Protein AF-A0A959E561-F1 (afdb_monomer_lite)

Sequence (81 aa):
MRYKEPSSRSELALGLVEDLVDQEHYIRLLDEFVERAVSADEESYSQKGQSQIGQRPYGARTLIKLYLYGYLNRISSSRRL

Secondary structure (DSSP, 8-state):
--------GGGSSSS-GGGGS-TT-HHHHHHHHHHHHHHHTTTTTPPP---SSSPPPPPHHHHHHHHHHHHHTT---SS--

Radius of gyration: 14.74 Å; chains: 1; bounding box: 30×30×41 Å

Structure (mmCIF, N/CA/C/O backbone):
data_AF-A0A959E561-F1
#
_entry.id   AF-A0A959E561-F1
#
loop_
_atom_site.group_PDB
_atom_site.id
_atom_site.type_symbol
_atom_site.label_atom_id
_atom_site.label_alt_id
_ato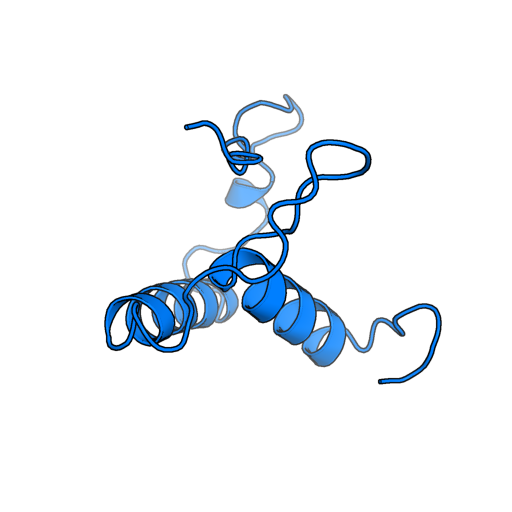m_site.label_comp_id
_atom_site.label_asym_id
_atom_site.label_entity_id
_atom_site.label_seq_id
_atom_site.pdbx_PDB_ins_code
_atom_site.Cartn_x
_atom_site.Cartn_y
_atom_site.Cartn_z
_atom_site.occupancy
_atom_site.B_iso_or_equiv
_atom_site.auth_seq_id
_atom_site.auth_comp_id
_atom_site.auth_asym_id
_atom_site.auth_atom_id
_atom_site.pdbx_PDB_model_num
ATOM 1 N N . MET A 1 1 ? -13.052 11.904 14.153 1.00 48.22 1 MET A N 1
ATOM 2 C CA . MET A 1 1 ? -11.873 11.190 14.704 1.00 48.22 1 MET A CA 1
ATOM 3 C C . MET A 1 1 ? -10.822 11.109 13.604 1.00 48.22 1 MET A C 1
ATOM 5 O O . MET A 1 1 ? -11.222 10.903 12.470 1.00 48.22 1 MET A O 1
ATOM 9 N N . ARG A 1 2 ? -9.534 11.374 13.873 1.00 43.81 2 ARG A N 1
ATOM 10 C CA . ARG A 1 2 ? -8.522 11.575 12.811 1.00 43.81 2 ARG A CA 1
ATOM 11 C C . ARG A 1 2 ? -7.493 10.442 12.794 1.00 43.81 2 ARG A C 1
ATOM 13 O O . ARG A 1 2 ? -6.729 10.298 13.747 1.00 43.81 2 ARG A O 1
ATOM 20 N N . TYR A 1 3 ? -7.464 9.672 11.711 1.00 54.22 3 TYR A N 1
ATOM 21 C CA . TYR A 1 3 ? -6.418 8.690 11.412 1.00 54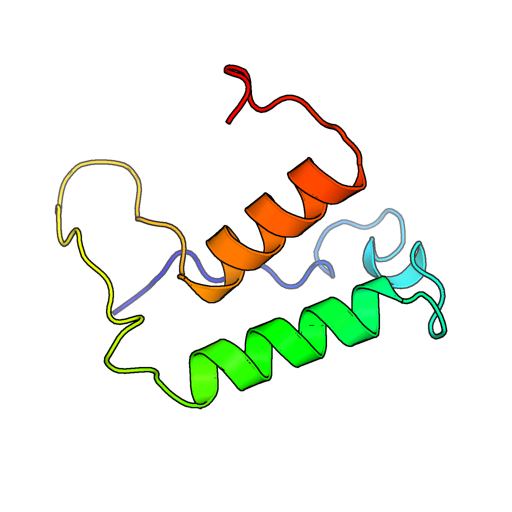.22 3 TYR A CA 1
ATOM 22 C C . TYR A 1 3 ? -5.108 9.399 11.023 1.00 54.22 3 TYR A C 1
ATOM 24 O O . TYR A 1 3 ? -5.067 10.629 10.934 1.00 54.22 3 TYR A O 1
ATOM 32 N N . LYS A 1 4 ? -4.004 8.662 10.833 1.00 53.94 4 LYS A N 1
ATOM 33 C CA . LYS A 1 4 ? -2.976 9.163 9.909 1.00 53.94 4 LYS A CA 1
ATOM 34 C C . LYS A 1 4 ? -3.587 8.997 8.527 1.00 53.94 4 LYS A C 1
ATOM 36 O O . LYS A 1 4 ? -3.652 7.879 8.023 1.00 53.94 4 LYS A O 1
ATOM 41 N N . GLU A 1 5 ? -4.134 10.084 8.001 1.00 60.25 5 GLU A N 1
ATOM 42 C CA . GLU A 1 5 ? -4.568 10.097 6.615 1.00 60.25 5 GLU A CA 1
ATOM 43 C C . GLU A 1 5 ? -3.327 9.854 5.760 1.00 60.25 5 GLU A C 1
ATOM 45 O O . GLU A 1 5 ? -2.281 10.460 6.024 1.00 60.25 5 GLU A O 1
ATOM 50 N N . PRO A 1 6 ? -3.387 8.913 4.808 1.00 55.38 6 PRO A N 1
ATOM 51 C CA . PRO A 1 6 ? -2.348 8.843 3.808 1.00 55.38 6 PRO A CA 1
ATOM 52 C C . PRO A 1 6 ? -2.355 10.200 3.109 1.00 55.38 6 PRO A C 1
ATOM 54 O O . PRO A 1 6 ? -3.333 10.553 2.453 1.00 55.38 6 PRO A O 1
ATOM 57 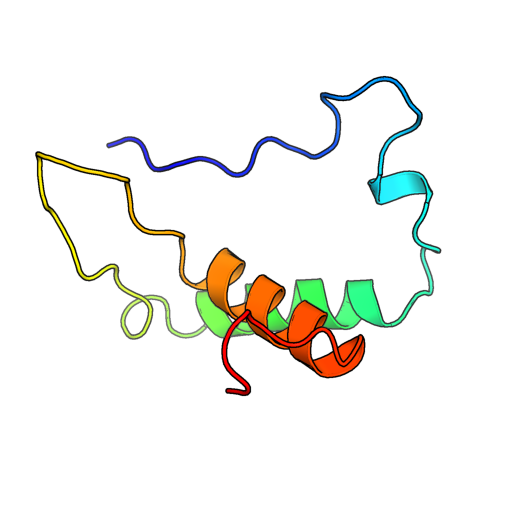N N . SER A 1 7 ? -1.297 10.989 3.298 1.00 57.16 7 SER A N 1
ATOM 58 C CA . SER A 1 7 ? -1.075 12.153 2.454 1.00 57.16 7 SER A CA 1
ATOM 59 C C . SER A 1 7 ? -1.114 11.651 1.020 1.00 57.16 7 SER A C 1
ATOM 61 O O . SER A 1 7 ? -0.395 10.704 0.677 1.00 57.16 7 SER A O 1
ATOM 63 N N . SER A 1 8 ? -1.980 12.249 0.203 1.00 53.88 8 SER A N 1
ATOM 64 C CA . SER A 1 8 ? -1.910 12.045 -1.236 1.00 53.88 8 SER A CA 1
ATOM 65 C C . SER A 1 8 ? -0.458 12.283 -1.647 1.00 53.88 8 SER A C 1
ATOM 67 O O . SER A 1 8 ? 0.148 13.283 -1.254 1.00 53.88 8 SER A O 1
ATOM 69 N N . ARG A 1 9 ? 0.120 11.357 -2.418 1.00 54.44 9 ARG A N 1
ATOM 70 C CA . ARG A 1 9 ? 1.516 11.402 -2.902 1.00 54.44 9 ARG A CA 1
ATOM 71 C C . ARG A 1 9 ? 1.848 12.645 -3.746 1.00 54.44 9 ARG A C 1
ATOM 73 O O . ARG A 1 9 ? 2.964 12.769 -4.236 1.00 54.44 9 ARG A O 1
ATOM 80 N N . SER A 1 10 ? 0.895 13.559 -3.892 1.00 55.22 10 SER A N 1
ATOM 81 C CA . SER A 1 10 ? 0.967 14.849 -4.564 1.00 55.22 10 SER A CA 1
ATOM 82 C C . SER A 1 10 ? 1.727 15.948 -3.817 1.00 55.22 10 SER A C 1
ATOM 84 O O . SER A 1 10 ? 1.956 16.994 -4.411 1.00 55.22 10 SER A O 1
ATOM 86 N N . GLU A 1 11 ? 2.134 15.761 -2.556 1.00 52.22 11 GLU A N 1
ATOM 87 C CA . GLU A 1 11 ? 2.763 16.843 -1.765 1.00 52.22 11 GLU A CA 1
ATOM 88 C C . GLU A 1 11 ? 4.307 16.883 -1.781 1.00 52.22 11 GLU A C 1
ATOM 90 O O . GLU A 1 11 ? 4.903 17.684 -1.063 1.00 52.22 11 GLU A O 1
ATOM 95 N N . LEU A 1 12 ? 4.989 16.092 -2.618 1.00 53.62 12 LEU A N 1
ATOM 96 C CA . LEU A 1 12 ? 6.443 16.215 -2.810 1.00 53.62 12 LEU A CA 1
ATOM 97 C C . LEU A 1 12 ? 6.767 16.548 -4.269 1.00 53.62 12 LEU A C 1
ATOM 99 O O . LEU A 1 12 ? 6.606 15.726 -5.162 1.00 53.62 12 LEU A O 1
ATOM 103 N N . ALA A 1 13 ? 7.229 17.779 -4.495 1.00 51.41 13 ALA A N 1
ATOM 104 C CA . ALA A 1 13 ? 7.568 18.344 -5.799 1.00 51.41 13 ALA A CA 1
ATOM 105 C C . ALA A 1 13 ? 8.886 17.778 -6.381 1.00 51.41 13 ALA A C 1
ATOM 107 O O . ALA A 1 13 ? 9.871 18.497 -6.539 1.00 51.41 13 ALA A O 1
ATOM 108 N N . LEU A 1 14 ? 8.890 16.484 -6.714 1.00 54.19 14 LEU A N 1
ATOM 109 C CA . LEU A 1 14 ? 9.888 15.793 -7.546 1.00 54.19 14 LEU A CA 1
ATOM 110 C C . LEU A 1 14 ? 9.155 14.913 -8.575 1.00 54.19 14 LEU A C 1
ATOM 112 O O . LEU A 1 14 ? 9.355 13.705 -8.617 1.00 54.19 14 LEU A O 1
ATOM 116 N N . GLY A 1 15 ? 8.221 15.499 -9.334 1.00 57.47 15 GLY A N 1
ATOM 117 C CA . GLY A 1 15 ? 7.172 14.714 -10.001 1.00 57.47 15 GLY A CA 1
ATOM 118 C C . GLY A 1 15 ? 6.285 14.024 -8.962 1.00 57.47 15 GLY A C 1
ATOM 119 O O . GLY A 1 15 ? 6.699 13.800 -7.821 1.00 57.47 15 GLY A O 1
ATOM 120 N N . LEU A 1 16 ? 5.035 13.707 -9.289 1.00 62.72 16 LEU A N 1
ATOM 121 C CA . LEU A 1 16 ? 4.319 12.841 -8.365 1.00 62.72 16 LEU A CA 1
ATOM 122 C C . LEU A 1 16 ? 5.053 11.496 -8.358 1.00 62.72 16 LEU A C 1
ATOM 124 O O . LEU A 1 16 ? 5.387 10.961 -9.410 1.00 62.72 16 LEU A O 1
ATOM 128 N N . VAL A 1 17 ? 5.276 10.904 -7.183 1.00 67.06 17 VAL A N 1
ATOM 129 C CA . VAL A 1 17 ? 5.744 9.504 -7.108 1.00 67.06 17 VAL A CA 1
ATOM 130 C C . VAL A 1 17 ? 4.790 8.580 -7.886 1.00 67.06 17 VAL A C 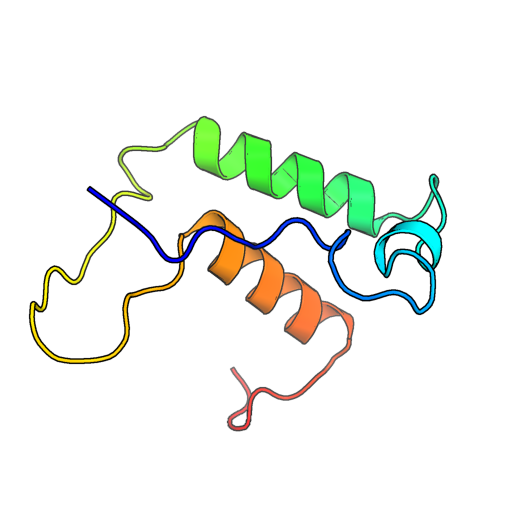1
ATOM 132 O O . VAL A 1 17 ? 5.201 7.542 -8.393 1.00 67.06 17 VAL A O 1
ATOM 135 N N . GLU A 1 18 ? 3.529 8.993 -8.027 1.00 72.50 18 GLU A N 1
ATOM 136 C CA . GLU A 1 18 ? 2.516 8.359 -8.875 1.00 72.50 18 GLU A CA 1
ATOM 137 C C . GLU A 1 18 ? 2.831 8.399 -10.374 1.00 72.50 18 GLU A C 1
ATOM 139 O O . GLU A 1 18 ? 2.450 7.469 -11.084 1.00 72.50 18 GLU A O 1
ATOM 144 N N . ASP A 1 19 ? 3.544 9.423 -10.848 1.00 79.31 19 ASP A N 1
ATOM 145 C CA . ASP A 1 19 ? 3.953 9.561 -12.251 1.00 79.31 19 ASP A CA 1
ATOM 146 C C . ASP A 1 19 ? 5.152 8.658 -12.583 1.00 79.31 19 ASP A C 1
ATOM 148 O O . ASP A 1 19 ? 5.436 8.405 -13.751 1.00 79.31 19 ASP A O 1
ATOM 152 N N . LEU A 1 20 ? 5.859 8.148 -11.565 1.00 82.50 20 LEU A N 1
ATOM 153 C CA . LEU A 1 20 ? 6.976 7.209 -11.738 1.00 82.50 20 LEU A CA 1
ATOM 154 C C . LEU A 1 20 ? 6.511 5.777 -12.033 1.00 82.50 20 LEU A C 1
ATOM 156 O O . LEU A 1 20 ? 7.319 4.929 -12.411 1.00 82.50 20 LEU A O 1
ATOM 160 N N . VAL A 1 21 ? 5.229 5.487 -11.816 1.00 85.00 21 VAL A N 1
ATOM 161 C CA . VAL A 1 21 ? 4.637 4.172 -12.051 1.00 85.00 21 VAL A CA 1
ATOM 162 C C . VAL A 1 21 ? 3.852 4.232 -13.354 1.00 85.00 21 VAL A C 1
ATOM 164 O O . VAL A 1 21 ? 2.966 5.067 -13.506 1.00 85.00 21 VAL A O 1
ATOM 167 N N . ASP A 1 22 ? 4.124 3.324 -14.287 1.00 90.06 22 ASP A N 1
ATOM 168 C CA . ASP A 1 22 ? 3.359 3.248 -15.537 1.00 90.06 22 ASP A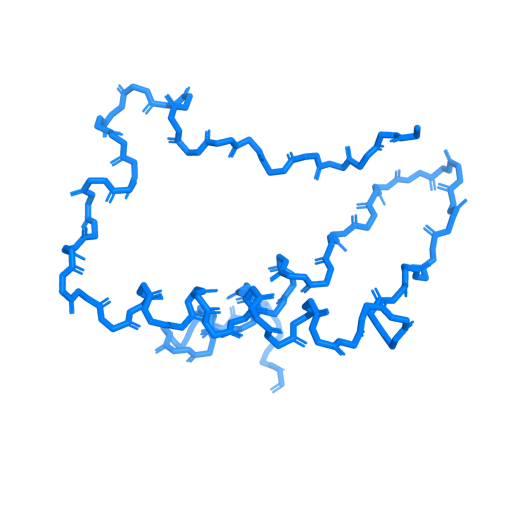 CA 1
ATOM 169 C C . ASP A 1 22 ? 1.856 3.019 -15.256 1.00 90.06 22 ASP A C 1
ATOM 171 O O . ASP A 1 22 ? 1.489 2.346 -14.286 1.00 90.06 22 ASP A O 1
ATOM 175 N N . GLN A 1 23 ? 0.969 3.590 -16.074 1.00 87.94 23 GLN A N 1
ATOM 176 C CA . GLN A 1 23 ? -0.481 3.384 -15.969 1.00 87.94 23 GLN A CA 1
ATOM 177 C C . GLN A 1 23 ? -0.878 1.916 -16.162 1.00 87.94 23 GLN A C 1
ATOM 179 O O . GLN A 1 23 ? -1.839 1.459 -15.545 1.00 87.94 23 GLN A O 1
ATOM 184 N N . GLU A 1 24 ? -0.114 1.162 -16.949 1.00 90.75 24 GLU A N 1
ATOM 185 C CA . GLU A 1 24 ? -0.358 -0.264 -17.193 1.00 90.75 24 GLU A CA 1
ATOM 186 C C . GLU A 1 24 ? 0.393 -1.174 -16.210 1.00 90.75 24 GLU A C 1
ATOM 188 O O . GLU A 1 24 ? 0.324 -2.403 -16.286 1.00 90.75 24 GLU A O 1
ATOM 193 N N . HIS A 1 25 ? 1.111 -0.595 -15.244 1.00 90.69 25 HIS A N 1
ATOM 194 C CA . HIS A 1 25 ? 1.872 -1.374 -14.283 1.00 90.69 25 HIS A CA 1
ATOM 195 C C . HIS A 1 25 ? 0.945 -2.192 -13.367 1.00 90.69 25 HIS A C 1
ATOM 197 O O . HIS A 1 25 ? 0.040 -1.659 -12.720 1.00 90.69 25 HIS A O 1
ATOM 203 N N . TYR A 1 26 ? 1.237 -3.489 -13.220 1.00 90.94 26 TYR A N 1
ATOM 204 C CA . TYR A 1 26 ? 0.442 -4.447 -12.432 1.00 90.94 26 TYR A CA 1
ATOM 205 C C . TYR A 1 26 ? 0.199 -4.025 -10.971 1.00 90.94 26 TYR A C 1
ATOM 207 O O . TYR A 1 26 ? -0.754 -4.473 -10.337 1.00 90.94 26 TYR A O 1
ATOM 215 N N . ILE A 1 27 ? 1.047 -3.150 -10.422 1.00 91.06 27 ILE A N 1
ATOM 216 C CA . ILE A 1 27 ? 0.887 -2.626 -9.061 1.00 91.06 27 ILE A CA 1
ATOM 217 C C . ILE A 1 27 ? -0.425 -1.853 -8.883 1.00 91.06 27 ILE A C 1
ATOM 219 O O . ILE A 1 27 ? -1.021 -1.927 -7.816 1.00 91.06 27 ILE A O 1
ATOM 223 N N . ARG A 1 28 ? -0.921 -1.189 -9.936 1.00 90.94 28 ARG A N 1
ATOM 224 C CA . ARG A 1 28 ? -2.187 -0.444 -9.895 1.00 90.94 28 ARG A CA 1
ATOM 225 C C . ARG A 1 28 ? -3.388 -1.383 -9.783 1.00 90.94 28 ARG A C 1
ATOM 227 O O . ARG A 1 28 ? -4.338 -1.091 -9.064 1.00 90.94 28 ARG A O 1
ATOM 234 N N . LEU A 1 29 ? -3.310 -2.557 -10.418 1.00 93.00 29 LEU A N 1
ATOM 235 C CA . LEU A 1 29 ? -4.298 -3.625 -10.245 1.00 93.00 29 LEU A CA 1
ATOM 236 C C . LEU A 1 29 ? -4.297 -4.152 -8.803 1.00 93.00 29 LEU A C 1
ATOM 238 O O . LEU A 1 29 ? -5.361 -4.399 -8.240 1.00 93.00 29 LEU A O 1
ATOM 242 N N . LEU A 1 30 ? -3.115 -4.314 -8.202 1.00 92.69 30 LEU A N 1
ATOM 243 C CA . LEU A 1 30 ? -2.989 -4.733 -6.804 1.00 92.69 30 LEU A CA 1
ATOM 244 C C . LEU A 1 30 ? -3.530 -3.675 -5.837 1.00 92.69 30 LEU A C 1
ATOM 246 O O . LEU A 1 30 ? -4.196 -4.036 -4.869 1.00 92.69 30 LEU A O 1
ATOM 250 N N . ASP A 1 31 ? -3.290 -2.392 -6.102 1.00 92.38 31 ASP A N 1
ATOM 251 C CA . ASP A 1 31 ? -3.858 -1.293 -5.320 1.00 92.38 31 ASP A CA 1
ATOM 252 C C . ASP A 1 31 ? -5.391 -1.355 -5.301 1.00 92.38 31 ASP A C 1
ATOM 254 O O . ASP A 1 31 ? -5.985 -1.385 -4.221 1.00 92.38 31 ASP A O 1
ATOM 258 N N . GLU A 1 32 ? -6.018 -1.450 -6.477 1.00 93.44 32 GLU A N 1
ATOM 259 C CA . GLU A 1 32 ? -7.472 -1.593 -6.629 1.00 93.44 32 GLU A CA 1
ATOM 260 C C . GLU A 1 32 ? -8.004 -2.872 -5.972 1.00 93.44 32 GLU A C 1
ATOM 262 O O . GLU A 1 32 ? -9.058 -2.866 -5.331 1.00 93.44 32 GLU A O 1
ATOM 267 N N . PHE A 1 33 ? -7.266 -3.977 -6.096 1.00 93.94 33 PHE A N 1
ATOM 268 C CA . PHE A 1 33 ? -7.615 -5.236 -5.449 1.00 93.94 33 PHE A CA 1
ATOM 269 C C . PHE A 1 33 ? -7.663 -5.086 -3.927 1.00 93.94 33 PHE A C 1
ATOM 271 O O . PHE A 1 33 ? -8.634 -5.514 -3.306 1.00 93.94 33 PHE A O 1
ATOM 278 N N . VAL A 1 34 ? -6.656 -4.451 -3.321 1.00 93.44 34 VAL A N 1
ATOM 279 C CA . VAL A 1 34 ? -6.624 -4.233 -1.869 1.00 93.44 34 VAL A CA 1
ATOM 280 C C . VAL A 1 34 ? -7.748 -3.300 -1.427 1.00 93.44 34 VAL A C 1
ATOM 282 O O . VAL A 1 34 ? -8.392 -3.571 -0.414 1.00 93.44 34 VAL A O 1
ATOM 285 N N . GLU A 1 35 ? -8.021 -2.231 -2.180 1.00 93.75 35 GLU A N 1
ATOM 286 C CA . GLU A 1 35 ? -9.129 -1.324 -1.863 1.00 93.75 35 GLU A CA 1
ATOM 287 C C . GLU A 1 35 ? -10.473 -2.055 -1.854 1.00 93.75 35 GLU A C 1
ATOM 289 O O . GLU A 1 35 ? -11.241 -1.932 -0.895 1.00 93.75 35 GLU A O 1
ATOM 294 N N . ARG A 1 36 ? -10.744 -2.880 -2.871 1.00 93.81 36 ARG A N 1
ATOM 295 C CA . ARG A 1 36 ? -11.976 -3.677 -2.944 1.00 93.81 36 ARG A CA 1
ATOM 296 C C . ARG A 1 36 ? -12.035 -4.759 -1.875 1.00 93.81 36 ARG A C 1
ATOM 298 O O . ARG A 1 36 ? -13.083 -4.920 -1.261 1.00 93.81 36 ARG A O 1
ATOM 305 N N . ALA A 1 37 ? -10.932 -5.463 -1.626 1.00 91.06 37 ALA A N 1
ATOM 306 C CA . ALA A 1 37 ? -10.871 -6.521 -0.622 1.00 91.06 37 ALA A CA 1
ATOM 307 C C . ALA A 1 37 ? -11.186 -5.989 0.780 1.00 91.06 37 ALA A C 1
ATOM 309 O O . ALA A 1 37 ? -11.974 -6.596 1.498 1.00 91.06 37 ALA A O 1
ATOM 310 N N . VAL A 1 38 ? -10.632 -4.828 1.148 1.00 90.19 38 VAL A N 1
ATOM 311 C CA . VAL A 1 38 ? -10.921 -4.224 2.455 1.00 90.19 38 VAL A CA 1
ATOM 312 C C . VAL A 1 38 ? -12.343 -3.679 2.523 1.00 90.19 38 VAL A C 1
ATOM 314 O O . VAL A 1 38 ? -13.001 -3.828 3.546 1.00 90.19 38 VAL A O 1
ATOM 317 N N . SER A 1 39 ? -12.833 -3.077 1.439 1.00 89.75 39 SER A N 1
ATOM 318 C CA . SER A 1 39 ? -14.188 -2.510 1.401 1.00 89.75 39 SER A CA 1
ATOM 319 C C . SER A 1 39 ? -15.285 -3.582 1.410 1.00 89.75 39 SER A C 1
ATOM 321 O O . SER A 1 39 ? -16.402 -3.307 1.835 1.00 89.75 39 SER A O 1
ATOM 323 N N . ALA A 1 40 ? -14.982 -4.798 0.949 1.00 90.62 40 ALA A N 1
ATOM 324 C CA . ALA A 1 40 ? -15.917 -5.921 0.961 1.00 90.62 40 ALA A CA 1
ATOM 325 C C . ALA A 1 40 ? -16.194 -6.468 2.373 1.00 90.62 40 ALA A C 1
ATOM 327 O O . ALA A 1 40 ? -17.237 -7.081 2.581 1.00 90.62 40 ALA A O 1
ATOM 328 N N . ASP A 1 41 ? -15.283 -6.254 3.327 1.00 86.62 41 ASP A N 1
ATOM 329 C CA . ASP A 1 41 ? -15.402 -6.764 4.697 1.00 86.62 41 ASP A CA 1
ATOM 330 C C . ASP A 1 41 ? -14.803 -5.782 5.717 1.00 86.62 41 ASP A C 1
ATOM 332 O O . ASP A 1 41 ? -13.867 -6.084 6.459 1.00 86.62 41 ASP A O 1
ATOM 336 N N . GLU A 1 42 ? -15.323 -4.552 5.741 1.00 82.81 42 GLU A N 1
ATOM 337 C CA . GLU A 1 42 ? -14.782 -3.497 6.610 1.00 82.81 42 GLU A CA 1
ATOM 338 C C . GLU A 1 42 ? -14.833 -3.851 8.104 1.00 82.81 42 GLU A C 1
ATOM 340 O O . GLU A 1 42 ? -14.016 -3.352 8.883 1.00 82.81 42 GLU A O 1
ATOM 345 N N . GLU A 1 43 ? -15.754 -4.728 8.509 1.00 82.56 43 GLU A N 1
ATOM 346 C CA . GLU A 1 43 ? -15.916 -5.158 9.896 1.00 82.56 43 GLU A CA 1
ATOM 347 C C . GLU A 1 43 ? -14.741 -6.033 10.356 1.00 82.56 43 GLU A C 1
ATOM 349 O O . GLU A 1 43 ? -14.161 -5.774 11.417 1.00 82.56 43 GLU A O 1
ATOM 354 N N . SER A 1 44 ? -14.294 -6.981 9.525 1.00 79.38 44 SER A N 1
ATOM 355 C CA . SER A 1 44 ? -13.090 -7.779 9.797 1.00 79.38 44 SER A CA 1
ATOM 356 C C . SER A 1 44 ? -11.804 -6.946 9.801 1.00 79.38 44 SER A C 1
ATOM 358 O O . SER A 1 44 ? -10.831 -7.304 10.472 1.00 79.38 44 SER A O 1
ATOM 360 N N . TYR A 1 45 ? -11.794 -5.812 9.094 1.00 77.12 45 TYR A N 1
ATOM 361 C CA . TYR A 1 45 ? -10.668 -4.872 9.042 1.00 77.12 45 TYR A CA 1
ATOM 362 C C . TYR A 1 45 ? -10.777 -3.709 10.044 1.00 77.12 45 TYR A C 1
ATOM 364 O O . TYR A 1 45 ? -9.967 -2.772 10.005 1.00 77.12 45 TYR A O 1
ATOM 372 N N . SER A 1 46 ? -11.741 -3.777 10.967 1.00 71.38 46 SER A N 1
ATOM 373 C CA . SER A 1 46 ? -11.939 -2.800 12.036 1.00 71.38 46 SER A CA 1
ATOM 374 C C . SER A 1 46 ? -10.696 -2.658 12.932 1.00 71.38 46 SER A C 1
ATOM 376 O O . SER A 1 46 ? -10.039 -3.631 13.316 1.00 71.38 46 SER A O 1
ATOM 378 N N . GLN A 1 47 ? -10.335 -1.412 13.258 1.00 64.44 47 GLN A N 1
ATOM 379 C CA . GLN A 1 47 ? -9.055 -1.075 13.886 1.00 64.44 47 GLN A CA 1
ATOM 380 C C . GLN A 1 47 ? -8.963 -1.529 15.350 1.00 64.44 47 GLN A C 1
ATOM 382 O O . GLN A 1 47 ? -9.733 -1.099 16.210 1.00 64.44 47 GLN A O 1
ATOM 387 N N . LYS A 1 48 ? -7.923 -2.312 15.660 1.00 65.31 48 LYS A N 1
ATOM 388 C CA . LYS A 1 48 ? -7.502 -2.629 17.032 1.00 65.31 48 LYS A CA 1
ATOM 389 C C . LYS A 1 48 ? -6.358 -1.700 17.454 1.00 65.31 48 LYS A C 1
ATOM 391 O O . LYS A 1 48 ? -5.357 -1.596 16.752 1.00 65.31 48 LYS A O 1
ATOM 396 N N . GLY A 1 49 ? -6.499 -1.047 18.612 1.00 62.53 49 GLY A N 1
ATOM 397 C CA . GLY A 1 49 ? -5.479 -0.161 19.194 1.00 62.53 49 GLY A CA 1
ATOM 398 C C . GLY A 1 49 ? -5.942 1.291 19.335 1.00 62.53 49 GLY A C 1
ATOM 399 O O . GLY A 1 49 ? -5.595 2.144 18.528 1.00 62.53 49 GLY A O 1
ATOM 400 N N . GLN A 1 50 ? -6.706 1.578 20.391 1.00 62.50 50 GLN A N 1
ATOM 401 C CA . GLN A 1 50 ? -7.220 2.918 20.723 1.00 62.50 50 GLN A CA 1
ATOM 402 C C . GLN A 1 50 ? -6.342 3.643 21.757 1.00 62.50 50 GLN A C 1
ATOM 404 O O . GLN A 1 50 ? -6.839 4.414 22.578 1.00 62.50 50 GLN A O 1
ATOM 409 N N . SER A 1 51 ? -5.037 3.356 21.782 1.00 65.31 51 SER A N 1
ATOM 410 C CA . SER A 1 51 ? -4.158 3.987 22.768 1.00 65.31 51 SER A CA 1
ATOM 411 C C . SER A 1 51 ? -4.124 5.498 22.537 1.00 65.31 51 SER A C 1
ATOM 413 O O . SER A 1 51 ? -3.802 5.958 21.442 1.00 65.31 51 SER A O 1
ATOM 415 N N . GLN A 1 52 ? -4.436 6.274 23.577 1.00 64.44 52 GLN A N 1
ATOM 416 C CA . GLN A 1 52 ? -4.316 7.736 23.548 1.00 64.44 52 GLN A CA 1
ATOM 417 C C . GLN A 1 52 ? -2.849 8.195 23.565 1.00 64.44 52 GLN A C 1
ATOM 419 O O . GLN A 1 52 ? -2.554 9.349 23.266 1.00 64.44 52 GLN A O 1
ATOM 424 N N . ILE A 1 53 ? -1.928 7.285 23.898 1.00 72.19 53 ILE A N 1
ATOM 425 C CA . ILE A 1 53 ? -0.499 7.543 24.052 1.00 72.19 53 ILE A CA 1
ATOM 426 C C . ILE A 1 53 ? 0.262 6.650 23.063 1.00 72.19 53 ILE A C 1
ATOM 428 O O . ILE A 1 53 ? 0.077 5.431 23.052 1.00 72.19 53 ILE A O 1
ATOM 432 N N . GLY A 1 54 ? 1.125 7.249 22.239 1.00 72.75 54 GLY A N 1
ATOM 433 C CA . GLY A 1 54 ? 1.964 6.542 21.263 1.00 72.75 54 GLY A CA 1
ATOM 434 C C . GLY A 1 54 ? 1.595 6.797 19.797 1.00 72.75 54 GLY A C 1
ATOM 435 O O . GLY A 1 54 ? 0.794 7.673 19.468 1.00 72.75 54 GLY A O 1
ATOM 436 N N . GLN A 1 55 ? 2.235 6.053 18.890 1.00 68.56 55 GLN A N 1
ATOM 437 C CA . GLN A 1 55 ? 2.022 6.191 17.448 1.00 68.56 55 GLN A CA 1
ATOM 438 C C . GLN A 1 55 ? 0.668 5.601 17.034 1.00 68.56 55 GLN A C 1
ATOM 440 O O . GLN A 1 55 ? 0.341 4.469 17.383 1.00 68.56 55 GLN A O 1
ATOM 445 N N . ARG A 1 56 ? -0.097 6.361 16.237 1.00 72.00 56 ARG A N 1
ATOM 446 C CA . ARG A 1 56 ? -1.359 5.888 15.649 1.00 72.00 56 ARG A CA 1
ATOM 447 C C . ARG A 1 56 ? -1.131 4.624 14.806 1.00 72.00 56 ARG A C 1
ATOM 449 O O . ARG A 1 56 ? -0.150 4.596 14.055 1.00 72.00 56 ARG A O 1
ATOM 456 N N . PRO A 1 57 ? -2.035 3.631 14.873 1.00 75.56 57 PRO A N 1
ATOM 457 C CA . PRO A 1 57 ? -1.951 2.459 14.014 1.00 75.56 57 PRO A CA 1
ATOM 458 C C . PRO A 1 57 ? -2.116 2.858 12.542 1.00 75.56 57 PRO A C 1
ATOM 460 O O . PRO A 1 57 ? -2.794 3.835 12.211 1.00 75.56 57 PRO A O 1
ATOM 463 N N . TYR A 1 58 ? -1.483 2.095 11.654 1.00 83.19 58 TYR A N 1
ATOM 464 C CA . TYR A 1 58 ? -1.757 2.176 10.222 1.00 83.19 58 TYR A CA 1
ATOM 465 C C . TYR A 1 58 ? -3.138 1.583 9.922 1.00 83.19 58 TYR A C 1
ATOM 467 O O . TYR A 1 58 ? -3.571 0.640 10.584 1.00 83.19 58 TYR A O 1
ATOM 475 N N . GLY A 1 59 ? -3.819 2.111 8.903 1.00 84.88 59 GLY A N 1
ATOM 476 C CA . GLY A 1 59 ? -5.048 1.500 8.400 1.00 84.88 59 GLY A CA 1
ATOM 477 C C . GLY A 1 59 ? -4.778 0.133 7.764 1.00 84.88 59 GLY A C 1
ATOM 478 O O . GLY A 1 59 ? -3.690 -0.106 7.235 1.00 84.88 59 GLY A O 1
ATOM 479 N N . ALA A 1 60 ? -5.780 -0.752 7.772 1.00 87.94 60 ALA A N 1
ATOM 480 C CA . ALA A 1 60 ? -5.672 -2.095 7.197 1.00 87.94 60 ALA A CA 1
ATOM 481 C C . ALA A 1 60 ? -5.228 -2.068 5.723 1.00 87.94 60 ALA A C 1
ATOM 483 O O . ALA A 1 60 ? -4.265 -2.742 5.364 1.00 87.94 60 ALA A O 1
ATOM 484 N N . ARG A 1 61 ? -5.845 -1.202 4.902 1.00 90.25 61 ARG A N 1
ATOM 485 C CA . ARG A 1 61 ? -5.466 -0.956 3.494 1.00 90.25 61 ARG A CA 1
ATOM 486 C C . ARG A 1 61 ? -3.969 -0.672 3.357 1.00 90.25 61 ARG A C 1
ATOM 488 O O . ARG A 1 61 ? -3.272 -1.309 2.574 1.00 90.25 61 ARG A O 1
ATOM 495 N N . THR A 1 62 ? -3.458 0.248 4.173 1.00 88.75 62 THR A N 1
ATOM 496 C CA . THR A 1 62 ? -2.048 0.651 4.164 1.00 88.75 62 THR A CA 1
ATOM 497 C C . THR A 1 62 ? -1.119 -0.490 4.573 1.00 88.75 62 THR A C 1
ATOM 499 O O . THR A 1 62 ? -0.090 -0.683 3.932 1.00 88.75 62 THR A O 1
ATOM 502 N N . LEU A 1 63 ? -1.469 -1.261 5.609 1.00 88.69 63 LEU A N 1
ATOM 503 C CA . LEU A 1 63 ? -0.657 -2.398 6.055 1.00 88.69 63 LEU A CA 1
ATOM 504 C C . LEU A 1 63 ? -0.578 -3.501 5.001 1.00 88.69 63 LEU A C 1
ATOM 506 O O . LEU A 1 63 ? 0.509 -4.018 4.752 1.00 88.69 63 LEU A O 1
ATOM 510 N N . ILE A 1 64 ? -1.701 -3.833 4.361 1.00 90.62 64 ILE A N 1
ATOM 511 C CA . ILE A 1 64 ? -1.749 -4.856 3.311 1.00 90.62 64 ILE A CA 1
ATOM 512 C C . ILE A 1 64 ? -0.903 -4.418 2.110 1.00 90.62 64 ILE A C 1
ATOM 514 O O . ILE A 1 64 ? -0.074 -5.193 1.633 1.00 90.62 64 ILE A O 1
ATOM 518 N N . LYS A 1 65 ? -1.042 -3.161 1.666 1.00 90.88 65 LYS A N 1
ATOM 519 C CA . LYS A 1 65 ? -0.216 -2.595 0.586 1.00 90.88 65 LYS A CA 1
ATOM 520 C C . LYS A 1 65 ? 1.272 -2.643 0.935 1.00 90.88 65 LYS A C 1
ATOM 522 O O . LYS A 1 65 ? 2.069 -3.129 0.141 1.00 90.88 65 LYS A O 1
ATOM 527 N N . LEU A 1 66 ? 1.648 -2.225 2.146 1.00 88.19 66 LEU A N 1
ATOM 528 C CA . LEU A 1 66 ? 3.039 -2.260 2.608 1.00 88.19 66 LEU A CA 1
ATOM 529 C C . LEU A 1 66 ? 3.608 -3.687 2.616 1.00 88.19 66 LEU A C 1
ATOM 531 O O . LEU A 1 66 ? 4.737 -3.902 2.175 1.00 88.19 66 LEU A O 1
ATOM 535 N N . TYR A 1 67 ? 2.822 -4.657 3.089 1.00 88.44 67 TYR A N 1
ATOM 536 C CA . TYR A 1 67 ? 3.201 -6.067 3.099 1.00 88.44 67 TYR A CA 1
ATOM 537 C C . TYR A 1 67 ? 3.427 -6.598 1.680 1.00 88.44 67 TYR A C 1
ATOM 539 O O . TYR A 1 67 ? 4.481 -7.168 1.402 1.00 88.44 67 TYR A O 1
ATOM 547 N N . LEU A 1 68 ? 2.480 -6.358 0.769 1.00 90.44 68 LEU A N 1
ATOM 548 C CA . LEU A 1 68 ? 2.582 -6.778 -0.630 1.00 90.44 68 LEU A CA 1
ATOM 549 C C . LEU A 1 68 ? 3.793 -6.147 -1.318 1.00 90.44 68 LEU A C 1
ATOM 551 O O . LEU A 1 68 ? 4.556 -6.848 -1.978 1.00 90.44 68 LEU A O 1
ATOM 555 N N . TYR A 1 69 ? 4.014 -4.846 -1.129 1.00 89.31 69 TYR A N 1
ATOM 556 C CA . TYR A 1 69 ? 5.147 -4.141 -1.731 1.00 89.31 69 TYR A CA 1
ATOM 557 C C . TYR A 1 69 ? 6.479 -4.651 -1.198 1.00 89.31 69 TYR A C 1
ATOM 559 O O . TYR A 1 69 ? 7.394 -4.887 -1.987 1.00 89.31 69 TYR A O 1
ATOM 567 N N . GLY A 1 70 ? 6.584 -4.881 0.112 1.00 87.88 70 GLY A N 1
ATOM 568 C CA . GLY A 1 70 ? 7.774 -5.481 0.708 1.00 87.88 70 GLY A CA 1
ATOM 569 C C . GLY A 1 70 ? 8.039 -6.886 0.168 1.00 87.88 70 GLY A C 1
ATOM 570 O O . GLY A 1 70 ? 9.158 -7.186 -0.249 1.00 87.88 70 GLY A O 1
ATOM 571 N N . TYR A 1 71 ? 6.997 -7.717 0.104 1.00 88.31 71 TYR A N 1
ATOM 572 C CA . TYR A 1 71 ? 7.080 -9.088 -0.394 1.00 88.31 71 TYR A CA 1
ATOM 573 C C . TYR A 1 71 ? 7.516 -9.149 -1.865 1.00 88.31 71 TYR A C 1
ATOM 575 O O . TYR A 1 71 ? 8.486 -9.834 -2.193 1.00 88.31 71 TYR A O 1
ATOM 583 N N . LEU A 1 72 ? 6.850 -8.393 -2.744 1.00 89.31 72 LEU A N 1
ATOM 584 C CA . LEU A 1 72 ? 7.128 -8.379 -4.185 1.00 89.31 72 LEU A CA 1
ATOM 585 C C . LEU A 1 72 ? 8.538 -7.877 -4.499 1.00 89.31 72 LEU A C 1
ATOM 587 O O . LEU A 1 72 ? 9.223 -8.447 -5.345 1.00 89.31 72 LEU A O 1
ATOM 591 N N . A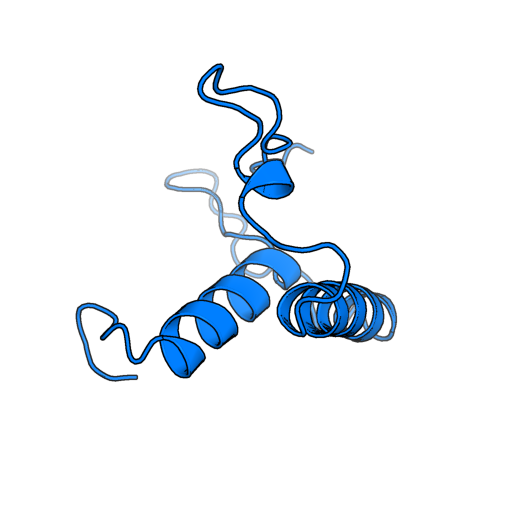SN A 1 73 ? 9.000 -6.855 -3.778 1.00 87.12 73 ASN A N 1
ATOM 592 C CA . ASN A 1 73 ? 10.338 -6.298 -3.967 1.00 87.12 73 ASN A CA 1
ATOM 593 C C . ASN A 1 73 ? 11.423 -7.069 -3.201 1.00 87.12 73 ASN A C 1
ATOM 595 O O . ASN A 1 73 ? 12.580 -6.653 -3.195 1.00 87.12 73 ASN A O 1
ATOM 599 N N . ARG A 1 74 ? 11.064 -8.179 -2.534 1.00 85.50 74 ARG A N 1
ATOM 600 C CA . ARG A 1 74 ? 11.951 -8.957 -1.652 1.00 85.50 74 ARG A CA 1
ATOM 601 C C . ARG A 1 74 ? 12.686 -8.079 -0.635 1.00 85.50 74 ARG A C 1
ATOM 603 O O . ARG A 1 74 ? 13.789 -8.411 -0.199 1.00 85.50 74 ARG A O 1
ATOM 610 N N . ILE A 1 75 ? 12.072 -6.960 -0.254 1.00 82.19 75 ILE A N 1
ATOM 611 C CA . ILE A 1 75 ? 12.613 -6.066 0.756 1.00 82.19 75 ILE A CA 1
ATOM 612 C C . ILE A 1 75 ? 12.396 -6.784 2.073 1.00 82.19 75 ILE A C 1
ATOM 614 O O . ILE A 1 75 ? 11.263 -6.970 2.524 1.00 82.19 75 ILE A O 1
ATOM 618 N N . SER A 1 76 ? 13.491 -7.213 2.693 1.00 61.50 76 SER A N 1
ATOM 619 C CA . SER A 1 76 ? 13.415 -7.702 4.054 1.00 61.50 76 SER A CA 1
ATOM 620 C C . SER A 1 76 ? 12.897 -6.555 4.914 1.00 61.50 76 SER A C 1
ATOM 622 O O . SER A 1 76 ? 13.591 -5.556 5.113 1.00 61.50 76 SER A O 1
ATOM 624 N N . SER A 1 77 ? 11.701 -6.718 5.482 1.00 59.28 77 SER A N 1
ATOM 625 C CA . SER A 1 77 ? 11.440 -6.119 6.787 1.00 59.28 77 SER A CA 1
ATOM 626 C C . SER A 1 77 ? 12.646 -6.457 7.671 1.00 59.28 77 SER A C 1
ATOM 628 O O . SER A 1 77 ? 13.248 -7.521 7.503 1.00 59.28 77 SER A O 1
ATOM 630 N N . SER A 1 78 ? 13.059 -5.563 8.570 1.00 58.25 78 SER A N 1
ATOM 631 C CA . SER A 1 78 ? 14.257 -5.750 9.413 1.00 58.25 78 SER A CA 1
ATOM 632 C C . SER A 1 78 ? 14.312 -7.108 10.131 1.00 58.25 78 SER A C 1
ATOM 634 O O . SER A 1 78 ? 15.368 -7.534 10.592 1.00 58.25 78 SER A O 1
ATOM 636 N N . ARG A 1 79 ? 13.186 -7.822 10.178 1.00 55.59 79 ARG A N 1
ATOM 637 C CA . ARG A 1 79 ? 13.108 -9.269 10.327 1.00 55.59 79 ARG A CA 1
ATOM 638 C C . ARG A 1 79 ? 12.318 -9.842 9.146 1.00 55.59 79 ARG A C 1
ATOM 640 O O . ARG A 1 79 ? 11.200 -9.399 8.895 1.00 55.59 79 ARG A O 1
ATOM 647 N N . ARG A 1 80 ? 12.918 -10.802 8.432 1.00 41.72 80 ARG A N 1
ATOM 648 C CA . ARG A 1 80 ? 12.241 -11.745 7.522 1.00 41.72 80 ARG A CA 1
ATOM 649 C C . ARG A 1 80 ? 10.881 -12.105 8.140 1.00 41.72 80 ARG A C 1
ATOM 651 O O . ARG A 1 80 ? 10.868 -12.603 9.264 1.00 41.72 80 ARG A O 1
ATOM 658 N N . LEU A 1 81 ? 9.797 -11.743 7.453 1.00 44.50 81 LEU A N 1
ATOM 659 C CA . LEU A 1 81 ? 8.441 -12.161 7.812 1.00 44.50 81 LEU A CA 1
ATOM 660 C C . LEU A 1 81 ? 8.362 -13.687 7.874 1.00 44.50 81 LEU A C 1
ATOM 662 O O . LEU A 1 81 ? 8.985 -14.325 6.991 1.00 44.50 81 LEU A O 1
#

Foldseek 3Di:
DDAPPPDQQPPDPPPRPVVVADPPHCLVVVLVVLVVVCVVCVPVQDDDDPDPDDDGDDGPSVVVSVVVVCVVVVPDPVDRD

pLDDT: mean 75.59, std 15.7, range [41.72, 93.94]